Protein 5BT3 (pdb70)

B-factor: mean 9.9, std 5.49, range [3.98, 46.28]

Sequence (114 aa):
IFKPEELRQALMPTLEALYRQDPESLPFRQQPVDPQLLGIPDYFDIVKSSPMDLSTIKRKLDTGQYQEPWQYVDDIWLMFNNAWLYNRKTSRVYKYCSKLSEVFEQEIDPVMQSSLG

Structure (mmCIF, N/CA/C/O backbone):
data_5BT3
#
_entry.id   5BT3
#
_cell.length_a   53.431
_cell.length_b   53.431
_cell.length_c   77.003
_cell.angle_alpha   90.00
_cell.angle_beta   90.00
_cell.angle_gamma   120.00
#
_symmetry.space_group_name_H-M   'P 61'
#
loop_
_entity.id
_entity.type
_entity.pdbx_description
1 polymer 'Histone acetyltransferase p300'
2 non-polymer 2-[2-(3-chloro-4-methoxyphenyl)ethyl]-5-(3,5-dimethyl-1,2-oxazol-4-yl)-1-[(2S)-2-(morpholin-4-yl)propyl]-1H-benzimidazole
3 non-polymer 'ISOPROPYL ALCOHOL'
4 water water
#
loop_
_atom_site.group_PDB
_atom_site.id
_atom_site.type_symbol
_atom_site.label_atom_id
_atom_site.label_alt_id
_atom_site.label_comp_id
_atom_site.label_asym_id
_atom_site.label_entity_id
_atom_site.label_seq_id
_atom_site.pdbx_PDB_ins_code
_atom_site.Cartn_x
_atom_site.Cartn_y
_atom_site.Cartn_z
_atom_site.occupancy
_atom_site.B_iso_or_equiv
_atom_site.auth_seq_id
_atom_site.auth_comp_id
_atom_site.auth_asym_id
_atom_site.auth_atom_id
_atom_site.pdbx_PDB_model_num
ATOM 1 N N . ILE A 1 3 ? 18.649 38.501 18.807 1.00 22.36 1048 ILE A N 1
ATOM 2 C CA . ILE A 1 3 ? 19.534 38.521 17.604 1.00 21.88 1048 ILE A CA 1
ATOM 3 C C . ILE A 1 3 ? 20.771 37.644 17.812 1.00 20.29 1048 ILE A C 1
ATOM 4 O O . ILE A 1 3 ? 21.450 37.743 18.838 1.00 20.65 1048 ILE A O 1
ATOM 9 N N . PHE A 1 4 ? 21.047 36.785 16.832 1.00 18.46 1049 PHE A N 1
ATOM 10 C CA . PHE A 1 4 ? 22.185 35.873 16.877 1.00 17.21 1049 PHE A CA 1
ATOM 11 C C . PHE A 1 4 ? 23.014 36.028 15.612 1.00 16.89 1049 PHE A C 1
ATOM 12 O O . PHE A 1 4 ? 22.499 35.848 14.505 1.00 17.69 1049 PHE A O 1
ATOM 20 N N . LYS A 1 5 ? 24.291 36.361 15.773 1.00 16.23 1050 LYS A N 1
ATOM 21 C CA . LYS A 1 5 ? 25.204 36.452 14.640 1.00 15.98 1050 LYS A CA 1
ATOM 22 C C . LYS A 1 5 ? 25.569 35.048 14.166 1.00 14.82 1050 LYS A C 1
ATOM 23 O O . LYS A 1 5 ? 25.703 34.133 14.986 1.00 13.85 1050 LYS A O 1
ATOM 29 N N . PRO A 1 6 ? 25.750 34.873 12.847 1.00 14.20 1051 PRO A N 1
ATOM 30 C CA . PRO A 1 6 ? 26.159 33.569 12.335 1.00 13.74 1051 PRO A CA 1
ATOM 31 C C . PRO A 1 6 ? 27.399 32.978 13.005 1.00 13.31 1051 PRO A C 1
ATOM 32 O O . PRO A 1 6 ? 27.421 31.773 13.267 1.00 12.02 1051 PRO A O 1
ATOM 36 N N . GLU A 1 7 ? 28.415 33.789 13.295 1.00 13.61 1052 GLU A N 1
ATOM 37 C CA . GLU A 1 7 ? 29.617 33.240 13.930 1.00 14.28 1052 GLU A CA 1
ATOM 38 C C . GLU A 1 7 ? 29.353 32.797 15.371 1.00 13.62 1052 GLU A C 1
ATOM 39 O O . GLU A 1 7 ? 29.913 31.793 15.818 1.00 13.35 1052 GLU A O 1
ATOM 45 N N . GLU A 1 8 ? 28.504 33.530 16.086 1.00 13.16 1053 GLU A N 1
ATOM 46 C CA . GLU A 1 8 ? 28.104 33.136 17.435 1.00 12.77 1053 GLU A CA 1
ATOM 47 C C . GLU A 1 8 ? 27.396 31.787 17.413 1.00 11.21 1053 GLU A C 1
ATOM 48 O O . GLU A 1 8 ? 27.648 30.927 18.256 1.00 10.81 1053 GLU A O 1
ATOM 54 N N . LEU A 1 9 ? 26.505 31.603 16.444 1.00 10.17 1054 LEU A N 1
ATOM 55 C CA . LEU A 1 9 ? 25.801 30.329 16.312 1.00 9.69 1054 LEU A CA 1
ATOM 56 C C . LEU A 1 9 ? 26.758 29.206 15.937 1.00 9.65 1054 LEU A C 1
ATOM 57 O O . LEU A 1 9 ? 26.658 28.103 16.465 1.00 9.11 1054 LEU A O 1
ATOM 62 N N . ARG A 1 10 ? 27.689 29.491 15.035 1.00 10.50 1055 ARG A N 1
ATOM 63 C CA . ARG A 1 10 ? 28.648 28.485 14.602 1.00 11.64 1055 ARG A CA 1
ATOM 64 C C . ARG A 1 10 ? 29.517 28.061 15.785 1.00 11.25 1055 ARG A C 1
ATOM 65 O O . ARG A 1 10 ? 29.689 26.864 16.032 1.00 10.95 1055 ARG A O 1
ATOM 73 N N . GLN A 1 11 ? 30.042 29.036 16.531 1.00 11.75 1056 GLN A N 1
ATOM 74 C CA . GLN A 1 11 ? 30.884 28.743 17.695 1.00 12.29 1056 GLN A CA 1
ATOM 75 C C . GLN A 1 11 ? 30.180 27.890 18.740 1.00 11.09 1056 GLN A C 1
ATOM 76 O O . GLN A 1 11 ? 30.783 26.964 19.280 1.00 11.03 1056 GLN A O 1
ATOM 82 N N . ALA A 1 12 ? 28.917 28.212 19.024 1.00 9.79 1057 ALA A N 1
ATOM 83 C CA . ALA A 1 12 ? 28.151 27.517 20.057 1.00 9.18 1057 ALA A CA 1
ATOM 84 C C . ALA A 1 12 ? 27.666 26.152 19.593 1.00 8.47 1057 ALA A C 1
ATOM 85 O O . ALA A 1 12 ? 27.706 25.176 20.346 1.00 8.79 1057 ALA A O 1
ATOM 87 N N . LEU A 1 13 ? 27.187 26.086 18.352 1.00 7.68 1058 LEU A N 1
ATOM 88 C CA . LEU A 1 13 ? 26.470 24.906 17.886 1.00 7.35 1058 LEU A CA 1
ATOM 89 C C . LEU A 1 13 ? 27.347 23.910 17.140 1.00 7.38 1058 LEU A C 1
ATOM 90 O O . LEU A 1 13 ? 27.050 22.705 17.150 1.00 7.25 1058 LEU A O 1
ATOM 95 N N . MET A 1 14 ? 28.416 24.361 16.487 1.00 7.84 1059 MET A N 1
ATOM 96 C CA . MET A 1 14 ? 29.224 23.414 15.719 1.00 8.58 1059 MET A CA 1
ATOM 97 C C . MET A 1 14 ? 29.775 22.278 16.584 1.00 8.08 1059 MET A C 1
ATOM 98 O O . MET A 1 14 ? 29.792 21.145 16.115 1.00 8.01 1059 MET A O 1
ATOM 103 N N . PRO A 1 15 ? 30.191 22.545 17.840 1.00 8.06 1060 PRO A N 1
ATOM 104 C CA . PRO A 1 15 ? 30.658 21.403 18.636 1.00 7.84 1060 PRO A CA 1
ATOM 105 C C . PRO A 1 15 ? 29.589 20.331 18.830 1.00 7.13 1060 PRO A C 1
ATOM 106 O O . PRO A 1 15 ? 29.920 19.136 18.899 1.00 7.31 1060 PRO A O 1
ATOM 110 N N . THR A 1 16 ? 28.322 20.741 18.905 1.00 6.51 1061 THR A N 1
ATOM 111 C CA . THR A 1 16 ? 27.252 19.764 19.079 1.00 6.24 1061 THR A CA 1
ATOM 112 C C . THR A 1 16 ? 27.059 18.899 17.837 1.00 6.02 1061 THR A C 1
ATOM 113 O O . THR A 1 16 ? 26.704 17.731 17.947 1.00 6.14 1061 THR A O 1
ATOM 117 N N . LEU A 1 17 ? 27.308 19.477 16.666 1.00 5.94 1062 LEU A N 1
ATOM 118 C CA . LEU A 1 17 ? 27.211 18.745 15.406 1.00 6.19 1062 LEU A CA 1
ATOM 119 C C . LEU A 1 17 ? 28.414 17.816 15.241 1.00 6.31 1062 LEU A C 1
ATOM 120 O O . LEU A 1 17 ? 28.282 16.650 14.850 1.00 6.05 1062 LEU A O 1
ATOM 125 N N . GLU A 1 18 ? 29.600 18.340 15.537 1.00 7.02 1063 GLU A N 1
ATOM 126 C CA . GLU A 1 18 ? 30.814 17.530 15.458 1.00 7.97 1063 GLU A CA 1
ATOM 127 C C . GLU A 1 18 ? 30.755 16.313 16.370 1.00 7.31 1063 GLU A C 1
ATOM 128 O O . GLU A 1 18 ? 31.248 15.246 16.009 1.00 7.25 1063 GLU A O 1
ATOM 134 N N . ALA A 1 19 ? 30.137 16.455 17.534 1.00 6.94 1064 ALA A N 1
ATOM 135 C CA . ALA A 1 19 ? 29.999 15.315 18.435 1.00 6.78 1064 ALA A CA 1
ATOM 136 C C . ALA A 1 19 ? 29.192 14.201 17.774 1.00 6.33 1064 ALA A C 1
ATOM 137 O O . ALA A 1 19 ? 29.445 13.021 18.024 1.00 6.91 1064 ALA A O 1
ATOM 139 N N . LEU A 1 20 ? 28.212 14.549 16.936 1.00 5.72 1065 LEU A N 1
ATOM 140 C CA . LEU A 1 20 ? 27.463 13.518 16.225 1.00 5.59 1065 LEU A CA 1
ATOM 141 C C . LEU A 1 20 ? 28.341 12.839 15.173 1.00 5.69 1065 LEU A C 1
ATOM 142 O O . LEU A 1 20 ? 28.357 11.612 15.079 1.00 5.70 1065 LEU A O 1
ATOM 147 N N . TYR A 1 21 ? 29.075 13.627 14.393 1.00 5.96 1066 TYR A N 1
ATOM 148 C CA . TYR A 1 21 ? 30.004 13.056 13.415 1.00 6.30 1066 TYR A CA 1
ATOM 149 C C . TYR A 1 21 ? 30.999 12.092 14.054 1.00 6.73 1066 TYR A C 1
ATOM 150 O O . TYR A 1 21 ? 31.387 11.092 13.443 1.00 7.52 1066 TYR A O 1
ATOM 159 N N . ARG A 1 22 ? 31.438 12.380 15.276 1.00 6.89 1067 ARG A N 1
ATOM 160 C CA . ARG A 1 22 ? 32.454 11.545 15.888 1.00 7.34 1067 ARG A CA 1
ATOM 161 C C . ARG A 1 22 ? 31.925 10.197 16.359 1.00 7.21 1067 ARG A C 1
ATOM 162 O O . ARG A 1 22 ? 32.725 9.311 16.680 1.00 8.05 1067 ARG A O 1
ATOM 170 N N . GLN A 1 23 ? 30.604 10.009 16.369 1.00 6.96 1068 GLN A N 1
ATOM 171 C CA . GLN A 1 23 ? 30.046 8.695 16.646 1.00 7.41 1068 GLN A CA 1
ATOM 172 C C . GLN A 1 23 ? 30.206 7.838 15.395 1.00 7.26 1068 GLN A C 1
ATOM 173 O O . GLN A 1 23 ? 29.597 8.113 14.353 1.00 7.30 1068 GLN A O 1
ATOM 179 N N . ASP A 1 24 ? 31.060 6.824 15.476 1.00 7.69 1069 ASP A N 1
ATOM 180 C CA . ASP A 1 24 ? 31.404 5.987 14.323 1.00 8.52 1069 ASP A CA 1
ATOM 181 C C . ASP A 1 24 ? 31.273 4.552 14.828 1.00 8.19 1069 ASP A C 1
ATOM 182 O O . ASP A 1 24 ? 31.961 4.202 15.789 1.00 9.22 1069 ASP A O 1
ATOM 187 N N . PRO A 1 25 ? 30.434 3.710 14.221 1.00 7.74 1070 PRO A N 1
ATOM 188 C CA . PRO A 1 25 ? 29.836 3.886 12.890 1.00 7.33 1070 PRO A CA 1
ATOM 189 C C . PRO A 1 25 ? 28.466 4.554 12.865 1.00 6.81 1070 PRO A C 1
ATOM 190 O O . PRO A 1 25 ? 27.886 4.689 11.781 1.00 6.61 1070 PRO A O 1
ATOM 194 N N . GLU A 1 26 ? 27.943 4.970 14.013 1.00 6.68 1071 GLU A N 1
ATOM 195 C CA . GLU A 1 26 ? 26.539 5.359 14.085 1.00 6.87 1071 GLU A CA 1
ATOM 196 C C . GLU A 1 26 ? 26.190 6.546 13.192 1.00 6.24 1071 GLU A C 1
ATOM 197 O O . GLU A 1 26 ? 25.074 6.602 12.671 1.00 6.15 1071 GLU A O 1
ATOM 203 N N . SER A 1 27 ? 27.110 7.491 13.018 1.00 5.74 1072 SER A N 1
ATOM 204 C CA . SER A 1 27 ? 26.806 8.640 12.166 1.00 5.58 1072 SER A CA 1
ATOM 205 C C . SER A 1 27 ? 26.944 8.359 10.677 1.00 5.39 1072 SER A C 1
ATOM 206 O O . SER A 1 27 ? 26.478 9.174 9.881 1.00 5.15 1072 SER A O 1
ATOM 209 N N . LEU A 1 28 ? 27.569 7.248 10.284 1.00 5.69 1073 LEU A N 1
ATOM 210 C CA . LEU A 1 28 ? 27.875 7.058 8.863 1.00 6.00 1073 LEU A CA 1
ATOM 211 C C . LEU A 1 28 ? 26.654 7.191 7.946 1.00 5.82 1073 LEU A C 1
ATOM 212 O O . LEU A 1 28 ? 26.746 7.842 6.910 1.00 6.16 1073 LEU A O 1
ATOM 217 N N . PRO A 1 29 ? 25.507 6.595 8.309 1.00 5.64 1074 PRO A N 1
ATOM 218 C CA . PRO A 1 29 ? 24.347 6.725 7.416 1.00 5.64 1074 PRO A CA 1
ATOM 219 C C . PRO A 1 29 ? 23.800 8.142 7.322 1.00 5.43 1074 PRO A C 1
ATOM 220 O O . PRO A 1 29 ? 23.037 8.433 6.395 1.00 6.00 1074 PRO A O 1
ATOM 224 N N . PHE A 1 30 ? 24.158 8.995 8.285 1.00 5.13 1075 PHE A N 1
ATOM 225 C CA . PHE A 1 30 ? 23.627 10.350 8.402 1.00 5.27 1075 PHE A CA 1
ATOM 226 C C . PHE A 1 30 ? 24.557 11.407 7.833 1.00 5.15 1075 PHE A C 1
ATOM 227 O O . PHE A 1 30 ? 24.173 12.579 7.758 1.00 5.23 1075 PHE A O 1
ATOM 235 N N . ARG A 1 31 ? 25.761 11.022 7.418 1.00 5.33 1076 ARG A N 1
ATOM 236 C CA . ARG A 1 31 ? 26.750 11.996 6.967 1.00 5.83 1076 ARG A CA 1
ATOM 237 C C . ARG A 1 31 ? 26.510 12.513 5.553 1.00 6.19 1076 ARG A C 1
ATOM 238 O O . ARG A 1 31 ? 27.096 13.517 5.158 1.00 7.13 1076 ARG A O 1
ATOM 246 N N A GLN A 1 32 ? 25.701 11.767 4.786 0.50 6.15 1077 GLN A N 1
ATOM 247 N N B GLN A 1 32 ? 25.673 11.844 4.783 0.50 6.49 1077 GLN A N 1
ATOM 248 C CA A GLN A 1 32 ? 25.418 12.002 3.359 0.50 6.19 1077 GLN A CA 1
ATOM 249 C CA B GLN A 1 32 ? 25.388 12.320 3.451 0.50 6.78 1077 GLN A CA 1
ATOM 250 C C A GLN A 1 32 ? 23.896 12.024 3.180 0.50 6.11 1077 GLN A C 1
ATOM 251 C C B GLN A 1 32 ? 23.929 12.069 3.174 0.50 6.43 1077 GLN A C 1
ATOM 252 O O A GLN A 1 32 ? 23.197 11.330 3.909 0.50 5.95 1077 GLN A O 1
ATOM 253 O O B GLN A 1 32 ? 23.310 11.222 3.815 0.50 6.29 1077 GLN A O 1
ATOM 264 N N . PRO A 1 33 ? 23.362 12.805 2.218 1.00 6.15 1078 PRO A N 1
ATOM 265 C CA . PRO A 1 33 ? 21.941 12.644 1.921 1.00 6.18 1078 PRO A CA 1
ATOM 266 C C . PRO A 1 33 ? 21.589 11.211 1.525 1.00 5.85 1078 PRO A C 1
ATOM 267 O O . PRO A 1 33 ? 22.370 10.547 0.832 1.00 6.21 1078 PRO A O 1
ATOM 271 N N . VAL A 1 34 ? 20.432 10.735 1.973 1.00 5.76 1079 VAL A N 1
ATOM 272 C CA . VAL A 1 34 ? 19.953 9.437 1.536 1.00 5.83 1079 VAL A CA 1
ATOM 273 C C . VAL A 1 34 ? 19.842 9.454 0.010 1.00 5.97 1079 VAL A C 1
ATOM 274 O O . VAL A 1 34 ? 19.276 10.387 -0.565 1.00 6.12 1079 VAL A O 1
ATOM 278 N N . ASP A 1 35 ? 20.382 8.420 -0.633 1.00 6.25 1080 ASP A N 1
ATOM 279 C CA . ASP A 1 35 ? 20.307 8.270 -2.088 1.00 6.76 1080 ASP A CA 1
ATOM 280 C C . ASP A 1 35 ? 19.505 7.007 -2.406 1.00 6.58 1080 ASP A C 1
ATOM 281 O O . ASP A 1 35 ? 20.033 5.900 -2.400 1.00 6.50 1080 ASP A O 1
ATOM 286 N N . PRO A 1 36 ? 18.195 7.167 -2.653 1.00 6.97 1081 PRO A N 1
ATOM 287 C CA . PRO A 1 36 ? 17.347 5.98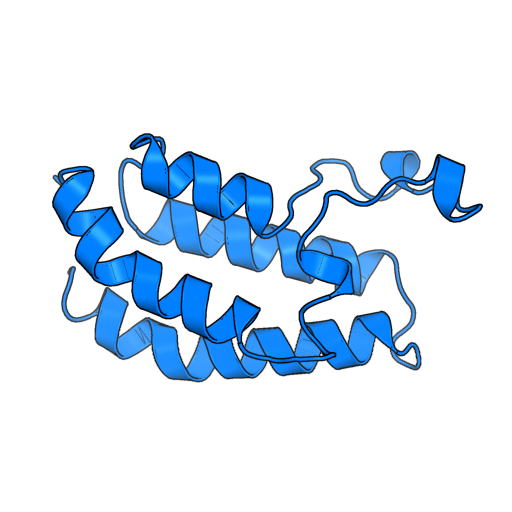7 -2.813 1.00 7.38 1081 PRO A CA 1
ATOM 288 C C . PRO A 1 36 ? 17.747 5.097 -3.978 1.00 7.52 1081 PRO A C 1
ATOM 289 O O . PRO A 1 36 ? 17.534 3.883 -3.915 1.00 7.98 1081 PRO A O 1
ATOM 293 N N . GLN A 1 37 ? 18.338 5.678 -5.020 1.00 7.84 1082 GLN A N 1
ATOM 294 C CA . GLN A 1 37 ? 18.766 4.895 -6.174 1.00 8.76 1082 GLN A CA 1
ATOM 295 C C . GLN A 1 37 ? 19.946 3.993 -5.821 1.00 8.27 1082 GLN A C 1
ATOM 296 O O . GLN A 1 37 ? 20.038 2.864 -6.297 1.00 9.76 1082 GLN A O 1
ATOM 302 N N . LEU A 1 38 ? 20.858 4.468 -4.983 1.00 7.70 1083 LEU A N 1
ATOM 303 C CA . LEU A 1 38 ? 21.966 3.615 -4.552 1.00 7.65 1083 LEU A CA 1
ATOM 304 C C . LEU A 1 38 ? 21.515 2.466 -3.670 1.00 7.08 1083 LEU A C 1
ATOM 305 O O . LEU A 1 38 ? 22.109 1.392 -3.687 1.00 6.82 1083 LEU A O 1
ATOM 310 N N . LEU A 1 39 ? 20.485 2.714 -2.867 1.00 6.84 1084 LEU A N 1
ATOM 311 C CA . LEU A 1 39 ? 20.101 1.810 -1.790 1.00 6.58 1084 LEU A CA 1
ATOM 312 C C . LEU A 1 39 ? 18.986 0.847 -2.151 1.00 6.94 1084 LEU A C 1
ATOM 313 O O . LEU A 1 39 ? 18.692 -0.055 -1.380 1.00 7.20 1084 LEU A O 1
ATOM 318 N N . GLY A 1 40 ? 18.359 1.040 -3.308 1.00 7.39 1085 GLY A N 1
ATOM 319 C CA . GLY A 1 40 ? 17.265 0.187 -3.722 1.00 7.79 1085 GLY A CA 1
ATOM 320 C C . GLY A 1 40 ? 15.990 0.411 -2.931 1.00 7.89 1085 GLY A C 1
ATOM 321 O O . GLY A 1 40 ? 15.265 -0.525 -2.660 1.00 8.42 1085 GLY A O 1
ATOM 322 N N . ILE A 1 41 ? 15.707 1.667 -2.589 1.00 7.59 1086 ILE A N 1
ATOM 323 C CA . ILE A 1 41 ? 14.521 2.041 -1.799 1.00 7.61 1086 ILE A CA 1
ATOM 324 C C . ILE A 1 41 ? 13.735 3.133 -2.527 1.00 7.63 1086 ILE A C 1
ATOM 325 O O . ILE A 1 41 ? 13.650 4.275 -2.079 1.00 7.51 1086 ILE A O 1
ATOM 330 N N . PRO A 1 42 ? 13.151 2.773 -3.678 1.00 8.21 1087 PRO A N 1
ATOM 331 C CA . PRO A 1 42 ? 12.585 3.792 -4.564 1.00 8.66 1087 PRO A CA 1
ATOM 332 C C . PRO A 1 42 ? 11.417 4.600 -4.006 1.00 8.79 1087 PRO A C 1
ATOM 333 O O . PRO A 1 42 ? 11.127 5.669 -4.534 1.00 9.42 1087 PRO A O 1
ATOM 337 N N . ASP A 1 43 ? 10.769 4.125 -2.953 1.00 8.52 1088 ASP A N 1
ATOM 338 C CA . ASP A 1 43 ? 9.687 4.900 -2.356 1.00 8.63 1088 ASP A CA 1
ATOM 339 C C . ASP A 1 43 ? 10.151 5.926 -1.323 1.00 7.85 1088 ASP A C 1
ATOM 340 O O . ASP A 1 43 ? 9.313 6.597 -0.721 1.00 8.36 1088 ASP A O 1
ATOM 345 N N . TYR A 1 44 ? 11.460 6.050 -1.097 1.00 7.19 1089 TYR A N 1
ATOM 346 C CA . TYR A 1 44 ? 11.943 6.885 -0.004 1.00 6.94 1089 TYR A CA 1
ATOM 347 C C . TYR A 1 44 ? 11.366 8.304 -0.053 1.00 7.33 1089 TYR A C 1
ATOM 348 O O . TYR A 1 44 ? 10.827 8.788 0.952 1.00 7.23 1089 TYR A O 1
ATOM 357 N N . PHE A 1 45 ? 11.462 8.966 -1.204 1.00 7.97 1090 PHE A N 1
ATOM 358 C CA . PHE A 1 45 ? 10.986 10.352 -1.317 1.00 8.93 1090 PHE A CA 1
ATOM 359 C C . PHE A 1 45 ? 9.459 10.461 -1.365 1.00 9.57 1090 PHE A C 1
ATOM 360 O O . PHE A 1 45 ? 8.923 11.562 -1.247 1.00 10.62 1090 PHE A O 1
ATOM 368 N N . ASP A 1 46 ? 8.764 9.340 -1.540 1.00 10.01 1091 ASP A N 1
ATOM 369 C CA . ASP A 1 46 ? 7.302 9.300 -1.377 1.00 10.88 1091 ASP A CA 1
ATOM 370 C C . ASP A 1 46 ? 6.902 9.361 0.099 1.00 10.03 1091 ASP A C 1
ATOM 371 O O . ASP A 1 46 ? 5.785 9.786 0.429 1.00 11.32 1091 ASP A O 1
ATOM 376 N N . ILE A 1 47 ? 7.786 8.886 0.976 1.00 8.91 1092 ILE A N 1
ATOM 377 C CA . ILE A 1 47 ? 7.515 8.818 2.408 1.00 8.62 1092 ILE A CA 1
ATOM 378 C C . ILE A 1 47 ? 8.151 10.001 3.142 1.00 7.67 1092 ILE A C 1
ATOM 379 O O . ILE A 1 47 ? 7.510 10.634 3.989 1.00 7.85 1092 ILE A O 1
ATOM 384 N N . VAL A 1 48 ? 9.413 10.279 2.824 1.00 7.10 1093 VAL A N 1
ATOM 385 C CA . VAL A 1 48 ? 10.176 11.350 3.466 1.00 7.13 1093 VAL A CA 1
ATOM 386 C C . VAL A 1 48 ? 10.105 12.583 2.578 1.00 7.73 1093 VAL A C 1
ATOM 387 O O . VAL A 1 48 ? 10.755 12.655 1.540 1.00 8.55 1093 VAL A O 1
ATOM 391 N N . LYS A 1 49 ? 9.287 13.549 2.996 1.00 8.21 1094 LYS A N 1
ATOM 392 C CA . LYS A 1 49 ? 8.983 14.711 2.159 1.00 9.03 1094 LYS A CA 1
ATOM 393 C C . LYS A 1 49 ? 9.965 15.864 2.317 1.00 8.18 1094 LYS A C 1
ATOM 394 O O . LYS A 1 49 ? 9.992 16.764 1.475 1.00 9.28 1094 LYS A O 1
ATOM 400 N N A SER A 1 50 ? 10.760 15.850 3.385 0.50 7.37 1095 SER A N 1
ATOM 401 N N B SER A 1 50 ? 10.768 15.843 3.376 0.50 7.79 1095 SER A N 1
ATOM 402 C CA A SER A 1 50 ? 11.712 16.923 3.654 0.50 6.68 1095 SER A CA 1
ATOM 403 C CA B SER A 1 50 ? 11.720 16.914 3.639 0.50 7.37 1095 SER A CA 1
ATOM 404 C C A SER A 1 50 ? 13.026 16.310 4.135 0.50 6.50 1095 SER A C 1
ATOM 405 C C B SER A 1 50 ? 13.027 16.309 4.131 0.50 6.86 1095 SER A C 1
ATOM 406 O O A SER A 1 50 ? 13.306 16.273 5.335 0.50 6.29 1095 SER A O 1
ATOM 407 O O B SER A 1 50 ? 13.303 16.278 5.333 0.50 6.61 1095 SER A O 1
ATOM 412 N N . PRO A 1 51 ? 13.843 15.803 3.199 1.00 6.42 1096 PRO A N 1
ATOM 413 C CA . PRO A 1 51 ? 15.090 15.135 3.566 1.00 6.28 1096 PRO A CA 1
ATOM 414 C C . PRO A 1 51 ? 16.070 16.046 4.294 1.00 5.74 1096 PRO A C 1
ATOM 415 O O . PRO A 1 51 ? 16.083 17.245 4.055 1.00 5.82 1096 PRO A O 1
ATOM 419 N N . MET A 1 52 ? 16.873 15.465 5.177 1.00 5.31 1097 MET A N 1
ATOM 420 C CA . MET A 1 52 ? 17.857 16.226 5.918 1.00 5.20 1097 MET A CA 1
ATOM 421 C C . MET A 1 52 ? 18.966 15.281 6.347 1.00 5.05 1097 MET A C 1
ATOM 422 O O . MET A 1 52 ? 18.716 14.110 6.608 1.00 5.53 1097 MET A O 1
ATOM 427 N N . ASP A 1 53 ? 20.195 15.790 6.413 1.00 5.05 1098 ASP A N 1
ATOM 428 C CA . ASP A 1 53 ? 21.354 14.997 6.820 1.00 5.13 1098 ASP A CA 1
ATOM 429 C C . ASP A 1 53 ? 22.396 15.911 7.442 1.00 4.73 1098 ASP A C 1
ATOM 430 O O . ASP A 1 53 ? 22.299 17.139 7.347 1.00 4.59 1098 ASP A O 1
ATOM 435 N N . LEU A 1 54 ? 23.415 15.301 8.036 1.00 4.50 1099 LEU A N 1
ATOM 436 C CA . LEU A 1 54 ? 24.433 16.066 8.743 1.00 4.58 1099 LEU A CA 1
ATOM 437 C C . LEU A 1 54 ? 25.172 17.036 7.828 1.00 4.59 1099 LEU A C 1
ATOM 438 O O . LEU A 1 54 ? 25.502 18.143 8.258 1.00 4.63 1099 LEU A O 1
ATOM 443 N N . SER A 1 55 ? 25.449 16.637 6.583 1.00 4.80 1100 SER A N 1
ATOM 444 C CA . SER A 1 55 ? 26.231 17.511 5.706 1.00 5.20 1100 SER A CA 1
ATOM 445 C C . SER A 1 55 ? 25.450 18.774 5.331 1.00 5.09 1100 SER A C 1
ATOM 446 O O . SER A 1 55 ? 26.043 19.831 5.139 1.00 5.30 1100 SER A O 1
ATOM 449 N N . THR A 1 56 ? 24.130 18.660 5.236 1.00 5.48 1101 THR A N 1
ATOM 450 C CA . THR A 1 56 ? 23.291 19.820 4.964 1.00 5.87 1101 THR A CA 1
ATOM 451 C C . THR A 1 56 ? 23.285 20.763 6.161 1.00 5.56 1101 THR A C 1
ATOM 452 O O . THR A 1 56 ? 23.430 21.975 5.990 1.00 5.84 1101 THR A O 1
ATOM 456 N N . ILE A 1 57 ? 23.141 20.205 7.360 1.00 5.30 1102 ILE A N 1
ATOM 457 C CA . ILE A 1 57 ? 23.152 21.007 8.572 1.00 5.15 1102 ILE A CA 1
ATOM 458 C C . ILE A 1 57 ? 24.498 21.716 8.736 1.00 5.28 1102 ILE A C 1
ATOM 459 O O . ILE A 1 57 ? 24.554 22.913 9.067 1.00 5.50 1102 ILE A O 1
ATOM 464 N N . LYS A 1 58 ? 25.581 20.983 8.495 1.00 5.37 1103 LYS A N 1
ATOM 465 C CA . LYS A 1 58 ? 26.913 21.569 8.587 1.00 5.79 1103 LYS A CA 1
ATOM 466 C C . LYS A 1 58 ? 27.040 22.753 7.637 1.00 5.84 1103 LY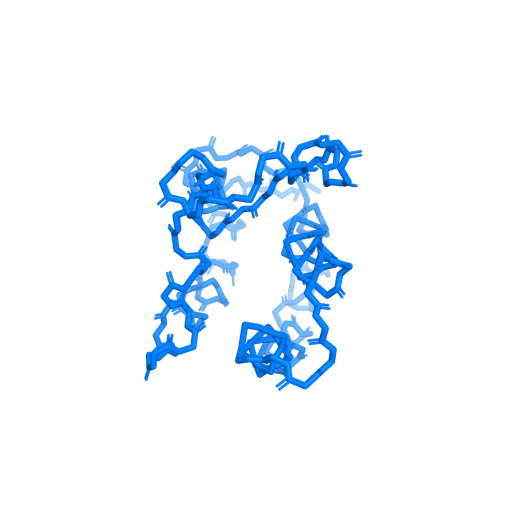S A C 1
ATOM 467 O O . LYS A 1 58 ? 27.541 23.814 7.999 1.00 5.98 1103 LYS A O 1
ATOM 473 N N . ARG A 1 59 ? 26.580 22.570 6.404 1.00 5.96 1104 ARG A N 1
ATOM 474 C CA . ARG A 1 59 ? 26.682 23.614 5.393 1.00 6.45 1104 ARG A CA 1
ATOM 475 C C . ARG A 1 59 ? 25.862 24.833 5.804 1.00 6.50 1104 ARG A C 1
ATOM 476 O O . ARG A 1 59 ? 26.310 25.972 5.625 1.00 6.88 1104 ARG A O 1
ATOM 484 N N . LYS A 1 60 ? 24.671 24.612 6.361 1.00 6.59 1105 LYS A N 1
ATOM 485 C CA . LYS A 1 60 ? 23.826 25.722 6.798 1.00 6.94 1105 LYS A CA 1
ATOM 486 C C . LYS A 1 60 ? 24.474 26.492 7.958 1.00 7.15 1105 LYS A C 1
ATOM 487 O O . LYS A 1 60 ? 24.440 27.732 7.982 1.00 7.39 1105 LYS A O 1
ATOM 493 N N . LEU A 1 61 ? 25.099 25.782 8.896 1.00 7.74 1106 LEU A N 1
ATOM 494 C CA . LEU A 1 61 ? 25.843 26.463 9.963 1.00 8.79 1106 LEU A CA 1
ATOM 495 C C . LEU A 1 61 ? 27.040 27.232 9.409 1.00 9.27 1106 LEU A C 1
ATOM 496 O O . LEU A 1 61 ? 27.308 28.369 9.805 1.00 9.80 1106 LEU A O 1
ATOM 501 N N . ASP A 1 62 ? 27.763 26.599 8.495 1.00 9.56 1107 ASP A N 1
ATOM 502 C CA . ASP A 1 62 ? 28.966 27.203 7.923 1.00 10.44 1107 ASP A CA 1
ATOM 503 C C . ASP A 1 62 ? 28.676 28.476 7.147 1.00 10.49 1107 ASP A C 1
ATOM 504 O O . ASP A 1 62 ? 29.536 29.365 7.081 1.00 11.59 1107 ASP A O 1
ATOM 509 N N . THR A 1 63 ? 27.484 28.559 6.554 1.00 10.09 1108 THR A N 1
ATOM 510 C CA . THR A 1 63 ? 27.116 29.682 5.697 1.00 10.17 1108 THR A CA 1
ATOM 511 C C . THR A 1 63 ? 26.060 30.612 6.306 1.00 10.47 1108 THR A C 1
ATOM 512 O O . THR A 1 63 ? 25.515 31.474 5.611 1.00 11.38 1108 THR A O 1
ATOM 516 N N . GLY A 1 64 ? 25.783 30.467 7.598 1.00 10.33 1109 GLY A N 1
ATOM 517 C CA . GLY A 1 64 ? 24.909 31.399 8.302 1.00 10.28 1109 GLY A CA 1
ATOM 518 C C . GLY A 1 64 ? 23.443 31.349 7.915 1.00 9.94 1109 GLY A C 1
ATOM 519 O O . GLY A 1 64 ? 22.773 32.390 7.897 1.00 10.92 1109 GLY A O 1
ATOM 520 N N . GLN A 1 65 ? 22.929 30.155 7.627 1.00 9.28 1110 GLN A N 1
ATOM 521 C CA . GLN A 1 65 ? 21.540 30.027 7.197 1.00 9.03 1110 GLN A CA 1
ATOM 522 C C . GLN A 1 65 ? 20.537 29.882 8.336 1.00 8.80 1110 GLN A C 1
ATOM 523 O O . GLN A 1 65 ? 19.331 29.840 8.081 1.00 9.78 1110 GLN A O 1
ATOM 529 N N . TYR A 1 66 ? 21.019 29.800 9.573 1.00 8.58 1111 TYR A N 1
ATOM 530 C CA . TYR A 1 66 ? 20.137 29.807 10.730 1.00 8.35 1111 TYR A CA 1
ATOM 531 C C . TYR A 1 66 ? 20.122 31.192 11.354 1.00 8.56 1111 TYR A C 1
ATOM 532 O O . TYR A 1 66 ? 21.174 31.793 11.590 1.00 9.30 1111 TYR A O 1
ATOM 541 N N . GLN A 1 67 ? 18.920 31.701 11.601 1.00 8.71 1112 GLN A N 1
ATOM 542 C CA . GLN A 1 67 ? 18.768 32.990 12.270 1.00 9.10 1112 GLN A CA 1
ATOM 543 C C . GLN A 1 67 ? 18.796 32.853 13.786 1.00 8.33 1112 GLN A C 1
ATOM 544 O O . GLN A 1 67 ? 19.206 33.788 14.486 1.00 8.78 1112 GLN A O 1
ATOM 550 N N . GLU A 1 68 ? 18.349 31.713 14.307 1.00 7.78 1113 GLU A N 1
ATOM 551 C CA . GLU A 1 68 ? 18.282 31.531 15.752 1.00 7.40 1113 GLU A CA 1
ATOM 552 C C . GLU A 1 68 ? 18.442 30.035 16.027 1.00 6.85 1113 GLU A C 1
ATOM 553 O O . GLU A 1 68 ? 18.167 29.208 15.154 1.00 6.63 1113 GLU A O 1
ATOM 559 N N . PRO A 1 69 ? 18.948 29.672 17.205 1.00 6.57 1114 PRO A N 1
ATOM 560 C CA . PRO A 1 69 ? 19.459 28.315 17.383 1.00 6.32 1114 PRO A CA 1
ATOM 561 C C . PRO A 1 69 ? 18.417 27.199 17.364 1.00 5.79 1114 PRO A C 1
ATOM 562 O O . PRO A 1 69 ? 18.765 26.055 17.043 1.00 5.48 1114 PRO A O 1
ATOM 566 N N . TRP A 1 70 ? 17.156 27.489 17.692 1.00 5.53 1115 TRP A N 1
ATOM 567 C CA . TRP A 1 70 ? 16.156 26.430 17.603 1.00 5.53 1115 TRP A CA 1
ATOM 568 C C . TRP A 1 70 ? 15.922 25.989 16.161 1.00 5.40 1115 TRP A C 1
ATOM 569 O O . TRP A 1 70 ? 15.410 24.892 15.954 1.00 5.24 1115 TRP A O 1
ATOM 580 N N . GLN A 1 71 ? 16.295 26.799 15.171 1.00 5.45 1116 GLN A N 1
ATOM 581 C CA . GLN A 1 71 ? 16.164 26.357 13.779 1.00 5.44 1116 GLN A CA 1
ATOM 582 C C . GLN A 1 71 ? 17.155 25.225 13.482 1.00 5.07 1116 GLN A C 1
ATOM 583 O O . GLN A 1 71 ? 16.880 24.335 12.668 1.00 4.98 1116 GLN A O 1
ATOM 589 N N . TYR A 1 72 ? 18.334 25.284 14.101 1.00 4.85 1117 TYR A N 1
ATOM 590 C CA . TYR A 1 72 ? 19.326 24.216 13.999 1.00 4.74 1117 TYR A CA 1
ATOM 591 C C . TYR A 1 72 ? 18.791 22.954 14.666 1.00 4.51 1117 TYR A C 1
ATOM 592 O O . TYR A 1 72 ? 18.856 21.857 14.094 1.00 4.39 1117 TYR A O 1
ATOM 601 N N . VAL A 1 73 ? 18.249 23.099 15.870 1.00 4.41 1118 VAL A N 1
ATOM 602 C CA . VAL A 1 73 ? 17.626 21.971 16.558 1.00 4.46 1118 VAL A CA 1
ATOM 603 C C . VAL A 1 73 ? 16.534 21.351 15.671 1.00 4.25 1118 VAL A C 1
ATOM 604 O O . VAL A 1 73 ? 16.444 20.123 15.571 1.00 4.13 1118 VAL A O 1
ATOM 608 N N . ASP A 1 74 ? 15.724 22.180 15.029 1.00 4.19 1119 ASP A N 1
ATOM 609 C CA . ASP A 1 74 ? 14.682 21.647 14.157 1.00 4.28 1119 ASP A CA 1
ATOM 610 C C . ASP A 1 74 ? 15.263 20.779 13.042 1.00 4.15 1119 ASP A C 1
ATOM 611 O O . ASP A 1 74 ? 14.715 19.714 12.762 1.00 4.23 1119 ASP A O 1
ATOM 616 N N . ASP A 1 75 ? 16.348 21.214 12.407 1.00 4.19 1120 ASP A N 1
ATOM 617 C CA . ASP A 1 75 ? 16.912 20.391 11.335 1.00 4.29 1120 ASP A CA 1
ATOM 618 C C . ASP A 1 75 ? 17.478 19.073 11.863 1.00 4.07 1120 ASP A C 1
ATOM 619 O O . ASP A 1 75 ? 17.318 18.029 11.226 1.00 4.01 1120 ASP A O 1
ATOM 624 N N . ILE A 1 76 ? 18.135 19.110 13.019 1.00 4.11 1121 ILE A N 1
ATOM 625 C CA . ILE A 1 76 ? 18.632 17.887 13.627 1.00 4.27 1121 ILE A CA 1
ATOM 626 C C . ILE A 1 76 ? 17.470 16.912 13.861 1.00 4.22 1121 ILE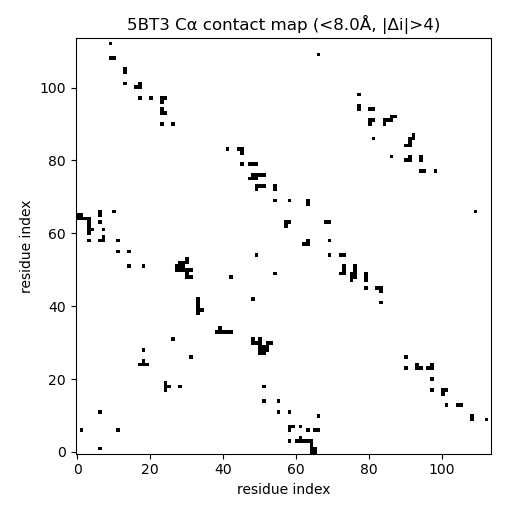 A C 1
ATOM 627 O O . ILE A 1 76 ? 17.542 15.725 13.519 1.00 3.98 1121 ILE A O 1
ATOM 632 N N . TRP A 1 77 ? 16.389 17.432 14.437 1.00 4.28 1122 TRP A N 1
ATOM 633 C CA . TRP A 1 77 ? 15.281 16.567 14.817 1.00 4.61 1122 TRP A CA 1
ATOM 634 C C . TRP A 1 77 ? 14.506 16.073 13.594 1.00 4.44 1122 TRP A C 1
ATOM 635 O O . TRP A 1 77 ? 13.982 14.968 13.604 1.00 4.69 1122 TRP A O 1
ATOM 646 N N . LEU A 1 78 ? 14.452 16.887 12.548 1.00 4.35 1123 LEU A N 1
ATOM 647 C CA . LEU A 1 78 ? 13.867 16.467 11.281 1.00 4.44 1123 LEU A CA 1
ATOM 648 C C . LEU A 1 78 ? 14.634 15.284 10.691 1.00 4.30 1123 LEU A C 1
ATOM 649 O O . LEU A 1 78 ? 14.043 14.288 10.261 1.00 4.38 1123 LEU A O 1
ATOM 654 N N . MET A 1 79 ? 15.958 15.388 10.679 1.00 4.31 1124 MET A N 1
ATOM 655 C CA . MET A 1 79 ? 16.804 14.286 10.227 1.00 4.50 1124 MET A CA 1
ATOM 656 C C . MET A 1 79 ? 16.482 12.996 10.989 1.00 4.38 1124 MET A C 1
ATOM 657 O O . MET A 1 79 ? 16.324 11.919 10.387 1.00 4.29 1124 MET A O 1
ATOM 662 N N . PHE A 1 80 ? 16.392 13.092 12.315 1.00 4.38 1125 PHE A N 1
ATOM 663 C CA . PHE A 1 80 ? 16.088 11.899 13.106 1.00 4.57 1125 PHE A CA 1
ATOM 664 C C . PHE A 1 80 ? 14.666 11.396 12.840 1.00 4.52 1125 PHE A C 1
ATOM 665 O O . PHE A 1 80 ? 14.463 10.193 12.680 1.00 4.59 1125 PHE A O 1
ATOM 673 N N . ASN A 1 81 ? 13.691 12.293 12.788 1.00 4.66 1126 ASN A N 1
ATOM 674 C CA . ASN A 1 81 ? 12.329 11.865 12.521 1.00 4.84 1126 ASN A CA 1
ATOM 675 C C . ASN A 1 81 ? 12.182 11.181 11.171 1.00 4.71 1126 ASN A C 1
ATOM 676 O O . ASN A 1 81 ? 11.433 10.202 11.052 1.00 4.95 1126 ASN A O 1
ATOM 681 N N . ASN A 1 82 ? 12.902 11.661 10.161 1.00 4.66 1127 ASN A N 1
ATOM 682 C CA . ASN A 1 82 ? 12.862 11.002 8.870 1.00 4.74 1127 ASN A CA 1
ATOM 683 C C . ASN A 1 82 ? 13.350 9.561 8.967 1.00 4.76 1127 ASN A C 1
ATOM 684 O O . ASN A 1 82 ? 12.751 8.637 8.383 1.00 4.95 1127 ASN A O 1
ATOM 689 N N . ALA A 1 83 ? 14.436 9.356 9.705 1.00 4.63 1128 ALA A N 1
ATOM 690 C CA . ALA A 1 83 ? 15.013 8.014 9.831 1.00 4.74 1128 ALA A CA 1
ATOM 691 C C . ALA A 1 83 ? 14.125 7.092 10.657 1.00 4.83 1128 ALA A C 1
ATOM 692 O O . ALA A 1 83 ? 13.942 5.912 10.315 1.00 5.02 1128 ALA A O 1
ATOM 694 N N . TRP A 1 84 ? 13.566 7.623 11.740 1.00 5.01 1129 TRP A N 1
ATOM 695 C CA . TRP A 1 84 ? 12.646 6.830 12.560 1.00 5.39 1129 TRP A CA 1
ATOM 696 C C . TRP A 1 84 ? 11.369 6.483 11.798 1.00 5.58 1129 TRP A C 1
ATOM 697 O O . TRP A 1 84 ? 10.799 5.410 12.008 1.00 6.24 1129 TRP A O 1
ATOM 708 N N . LEU A 1 85 ? 10.920 7.381 10.925 1.00 5.74 1130 LEU A N 1
ATOM 709 C CA . LEU A 1 85 ? 9.728 7.123 10.126 1.00 6.24 1130 LEU A CA 1
ATOM 710 C C . LEU A 1 85 ? 9.990 6.028 9.103 1.00 5.86 1130 LEU A C 1
ATOM 711 O O . LEU A 1 85 ? 9.227 5.055 9.010 1.00 6.33 1130 LEU A O 1
ATOM 716 N N . TYR A 1 86 ? 11.053 6.176 8.322 1.00 5.58 1131 TYR A N 1
ATOM 717 C CA . TYR A 1 86 ? 11.248 5.303 7.180 1.00 5.70 1131 TYR A CA 1
ATOM 718 C C . TYR A 1 86 ? 11.653 3.882 7.567 1.00 5.79 1131 TYR A C 1
ATOM 719 O O . TYR A 1 86 ? 11.304 2.931 6.872 1.00 6.01 1131 TYR A O 1
ATOM 728 N N . ASN A 1 87 ? 12.378 3.754 8.668 1.00 5.99 1132 ASN A N 1
ATOM 729 C CA . ASN A 1 87 ? 12.995 2.492 9.046 1.00 6.43 1132 ASN A CA 1
ATOM 730 C C . ASN A 1 87 ? 12.275 1.833 10.201 1.00 7.07 1132 ASN A C 1
ATOM 731 O O . ASN A 1 87 ? 11.609 2.492 10.987 1.00 7.71 1132 ASN A O 1
ATOM 736 N N . ARG A 1 88 ? 12.413 0.513 10.296 1.00 7.85 1133 ARG A N 1
ATOM 737 C CA . ARG A 1 88 ? 11.765 -0.244 11.359 1.00 8.74 1133 ARG A CA 1
ATOM 738 C C . ARG A 1 88 ? 12.535 -0.102 12.661 1.00 8.52 1133 ARG A C 1
ATOM 739 O O . ARG A 1 88 ? 13.754 0.063 12.660 1.00 7.86 1133 ARG A O 1
ATOM 747 N N . LYS A 1 89 ? 11.819 -0.225 13.776 1.00 9.18 1134 LYS A N 1
ATOM 748 C CA . LYS A 1 89 ? 12.418 -0.090 15.099 1.00 10.02 1134 LYS A CA 1
ATOM 749 C C . LYS A 1 89 ? 13.561 -1.076 15.330 1.00 9.73 1134 LYS A C 1
ATOM 750 O O . LYS A 1 89 ? 14.491 -0.768 16.061 1.00 9.91 1134 LYS A O 1
ATOM 756 N N . THR A 1 90 ? 13.504 -2.252 14.707 1.00 9.55 1135 THR A N 1
ATOM 757 C CA . THR A 1 90 ? 14.546 -3.269 14.877 1.00 9.91 1135 THR A CA 1
ATOM 758 C C . THR A 1 90 ? 15.774 -3.037 13.991 1.00 8.90 1135 THR A C 1
ATOM 759 O O . THR A 1 90 ? 16.774 -3.735 14.149 1.00 9.74 1135 THR A O 1
ATOM 763 N N . SER A 1 91 ? 15.715 -2.080 13.065 1.00 7.78 1136 SER A N 1
ATOM 764 C CA . SER A 1 91 ? 16.785 -1.913 12.089 1.00 7.00 1136 SER A CA 1
ATOM 765 C C . SER A 1 91 ? 18.007 -1.207 12.661 1.00 6.67 1136 SER A C 1
ATOM 766 O O . SER A 1 91 ? 17.908 -0.422 13.615 1.00 6.47 1136 SER A O 1
ATOM 769 N N . ARG A 1 92 ? 19.148 -1.469 12.041 1.00 6.35 1137 ARG A N 1
ATOM 770 C CA . ARG A 1 92 ? 20.387 -0.821 12.436 1.00 6.36 1137 ARG A CA 1
ATOM 771 C C . ARG A 1 92 ? 20.284 0.691 12.349 1.00 5.97 1137 ARG A C 1
ATOM 772 O O . ARG A 1 92 ? 20.703 1.406 13.269 1.00 5.93 1137 ARG A O 1
ATOM 780 N N . VAL A 1 93 ? 19.752 1.195 11.242 1.00 5.98 1138 VAL A N 1
ATOM 781 C CA . VAL A 1 93 ? 19.734 2.640 11.080 1.00 6.29 1138 VAL A CA 1
ATOM 782 C C . VAL A 1 93 ? 18.816 3.302 12.117 1.00 5.91 1138 VAL A C 1
ATOM 783 O O . VAL A 1 93 ? 19.131 4.389 12.600 1.00 5.61 1138 VAL A O 1
ATOM 787 N N . TYR A 1 94 ? 17.723 2.644 12.488 1.00 5.92 1139 TYR A N 1
ATOM 788 C CA . TYR A 1 94 ? 16.844 3.185 13.521 1.00 6.15 1139 TYR A CA 1
ATOM 789 C C . TYR A 1 94 ? 17.582 3.241 14.861 1.00 6.20 1139 TYR A C 1
ATOM 790 O O . TYR A 1 94 ? 17.514 4.241 15.593 1.00 6.14 1139 TYR A O 1
ATOM 799 N N . LYS A 1 95 ? 18.286 2.168 15.196 1.00 6.59 1140 LYS A N 1
ATOM 800 C CA . LYS A 1 95 ? 19.020 2.121 16.446 1.00 7.25 1140 LYS A CA 1
ATOM 801 C C . LYS A 1 95 ? 20.155 3.152 16.454 1.00 6.43 1140 LYS A C 1
ATOM 802 O O . LYS A 1 95 ? 20.395 3.804 17.485 1.00 6.25 1140 LYS A O 1
ATOM 808 N N . TYR A 1 96 ? 20.834 3.327 15.324 1.00 6.01 1141 TYR A N 1
ATOM 809 C CA . TYR A 1 96 ? 21.875 4.351 15.239 1.00 5.87 1141 TYR A CA 1
ATOM 810 C C . TYR A 1 96 ? 21.264 5.752 15.372 1.00 5.68 1141 TYR A C 1
ATOM 811 O O . TYR A 1 96 ? 21.834 6.630 16.035 1.00 5.86 1141 TYR A O 1
ATOM 820 N N . CYS A 1 97 ? 20.114 5.962 14.735 1.00 5.56 1142 CYS A N 1
ATOM 821 C CA . CYS A 1 97 ? 19.395 7.218 14.876 1.00 5.63 1142 CYS A CA 1
ATOM 822 C C . CYS A 1 97 ? 19.133 7.514 16.350 1.00 5.61 1142 CYS A C 1
ATOM 823 O O . CYS A 1 97 ? 19.407 8.618 16.858 1.00 5.82 1142 CYS A O 1
ATOM 826 N N . SER A 1 98 ? 18.599 6.523 17.053 1.00 5.91 1143 SER A N 1
ATOM 827 C CA . SER A 1 98 ? 18.319 6.710 18.464 1.00 6.41 1143 SER A CA 1
ATOM 828 C C . SER A 1 98 ? 19.568 7.033 19.265 1.00 6.64 1143 SER A C 1
ATOM 829 O O . SER A 1 98 ? 19.535 7.916 20.116 1.00 6.51 1143 SER A O 1
ATOM 832 N N . LYS A 1 99 ? 20.660 6.333 19.003 1.00 6.96 1144 LYS A N 1
ATOM 833 C CA . LYS A 1 99 ? 21.906 6.602 19.707 1.00 7.54 1144 LYS A CA 1
ATOM 834 C C . LYS A 1 99 ? 22.380 8.033 19.467 1.00 6.76 1144 LYS A C 1
ATOM 835 O O . LYS A 1 99 ? 22.745 8.748 20.418 1.00 6.72 1144 LYS A O 1
ATOM 841 N N . LEU A 1 100 ? 22.368 8.476 18.214 1.00 6.48 1145 LEU A N 1
ATOM 842 C CA . LEU A 1 100 ? 22.738 9.862 17.928 1.00 6.28 1145 LEU A CA 1
ATOM 843 C C . LEU A 1 100 ? 21.813 10.851 18.621 1.00 5.81 1145 LEU A C 1
ATOM 844 O O . LEU A 1 100 ? 22.264 11.897 19.114 1.00 5.42 1145 LEU A O 1
ATOM 849 N N . SER A 1 101 ? 20.522 10.541 18.634 1.00 5.67 1146 SER A N 1
ATOM 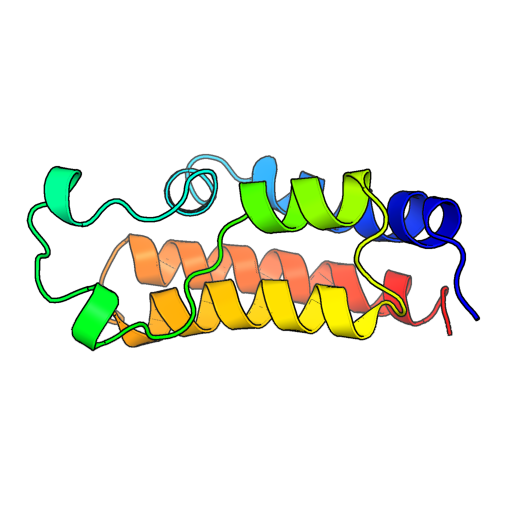850 C CA . SER A 1 101 ? 19.560 11.445 19.242 1.00 5.77 1146 SER A CA 1
ATOM 851 C C . SER A 1 101 ? 19.804 11.596 20.744 1.00 5.78 1146 SER A C 1
ATOM 852 O O . SER A 1 101 ? 19.598 12.677 21.298 1.00 5.96 1146 SER A O 1
ATOM 855 N N . GLU A 1 102 ? 20.267 10.530 21.393 1.00 5.98 1147 GLU A N 1
ATOM 856 C CA . GLU A 1 102 ? 20.617 10.600 22.814 1.00 6.61 1147 GLU A CA 1
ATOM 857 C C . GLU A 1 102 ? 21.880 11.408 23.055 1.00 6.32 1147 GLU A C 1
ATOM 858 O O . GLU A 1 102 ? 21.931 12.201 23.988 1.00 6.19 1147 GLU A O 1
ATOM 864 N N . VAL A 1 103 ? 22.885 11.243 22.206 1.00 6.09 1148 VAL A N 1
ATOM 865 C CA . VAL A 1 103 ? 24.070 12.091 22.283 1.00 6.18 1148 VAL A CA 1
ATOM 866 C C . VAL A 1 103 ? 23.640 13.556 22.166 1.00 5.74 1148 VAL A C 1
ATOM 867 O O . VAL A 1 103 ? 24.079 14.415 22.946 1.00 5.74 1148 VAL A O 1
ATOM 871 N N . PHE A 1 104 ? 22.762 13.841 21.202 1.00 5.44 1149 PHE A N 1
ATOM 872 C CA . PHE A 1 104 ? 22.302 15.212 20.991 1.00 5.51 1149 PHE A CA 1
ATOM 873 C C . PHE A 1 104 ? 21.525 15.725 22.207 1.00 5.89 1149 PHE A C 1
ATOM 874 O O . PHE A 1 104 ? 21.763 16.843 22.692 1.00 6.00 1149 PHE A O 1
ATOM 882 N N . GLU A 1 105 ? 20.587 14.920 22.688 1.00 6.67 1150 GLU A N 1
ATOM 883 C CA . GLU A 1 105 ? 19.772 15.303 23.827 1.00 7.70 1150 GLU A CA 1
ATOM 884 C C . GLU A 1 105 ? 20.618 15.701 25.015 1.00 7.90 1150 GLU A C 1
ATOM 885 O O . GLU A 1 105 ? 20.312 16.677 25.712 1.00 9.42 1150 GLU A O 1
ATOM 891 N N . GLN A 1 106 ? 21.673 14.944 25.266 1.00 7.69 1151 GLN A N 1
ATOM 892 C CA . GLN A 1 106 ? 22.489 15.194 26.441 1.00 7.80 1151 GLN A CA 1
ATOM 893 C C . GLN A 1 106 ? 23.331 16.434 26.322 1.00 7.50 1151 GLN A C 1
ATOM 894 O O . GLN A 1 106 ? 23.578 17.107 27.328 1.00 9.07 1151 GLN A O 1
ATOM 900 N N . GLU A 1 107 ? 23.762 16.768 25.110 1.00 6.80 1152 GLU A N 1
ATOM 901 C CA . GLU A 1 107 ? 24.659 17.908 24.943 1.00 6.66 1152 GLU A CA 1
ATOM 902 C C . GLU A 1 107 ? 23.940 19.236 24.682 1.00 6.55 1152 GLU A C 1
ATOM 903 O O . GLU A 1 107 ? 24.534 20.293 24.885 1.00 6.60 1152 GLU A O 1
ATOM 909 N N . ILE A 1 108 ? 22.702 19.207 24.202 1.00 6.71 1153 ILE A N 1
ATOM 910 C CA . ILE A 1 108 ? 22.151 20.422 23.606 1.00 6.97 1153 ILE A CA 1
ATOM 911 C C . ILE A 1 108 ? 21.694 21.467 24.640 1.00 7.58 1153 ILE A C 1
ATOM 912 O O . ILE A 1 108 ? 21.854 22.662 24.408 1.00 7.80 1153 ILE A O 1
ATOM 917 N N . ASP A 1 109 ? 21.155 21.058 25.785 1.00 8.77 1154 ASP A N 1
ATOM 918 C CA . ASP A 1 109 ? 20.580 22.080 26.680 1.00 10.05 1154 ASP A CA 1
ATOM 919 C C . ASP A 1 109 ? 21.572 23.030 27.321 1.00 9.91 1154 ASP A C 1
ATOM 920 O O . ASP A 1 109 ? 21.295 24.222 27.369 1.00 10.28 1154 ASP A O 1
ATOM 925 N N . PRO A 1 110 ? 22.735 22.535 27.783 1.00 10.02 1155 PRO A N 1
ATOM 926 C CA . PRO A 1 110 ? 23.680 23.514 28.319 1.00 10.20 1155 PRO A CA 1
ATOM 927 C C . PRO A 1 110 ? 24.064 24.555 27.273 1.00 9.95 1155 PRO A C 1
ATOM 928 O O . PRO A 1 110 ? 24.255 25.726 27.606 1.00 10.52 1155 PRO A O 1
ATOM 932 N N . VAL A 1 111 ? 24.123 24.145 26.007 1.00 9.66 1156 VAL A N 1
ATOM 933 C CA . VAL A 1 111 ? 24.465 25.062 24.930 1.00 9.66 1156 VAL A CA 1
ATOM 934 C C . VAL A 1 111 ? 23.321 26.048 24.674 1.00 9.78 1156 VAL A C 1
ATOM 935 O O . VAL A 1 111 ? 23.541 27.25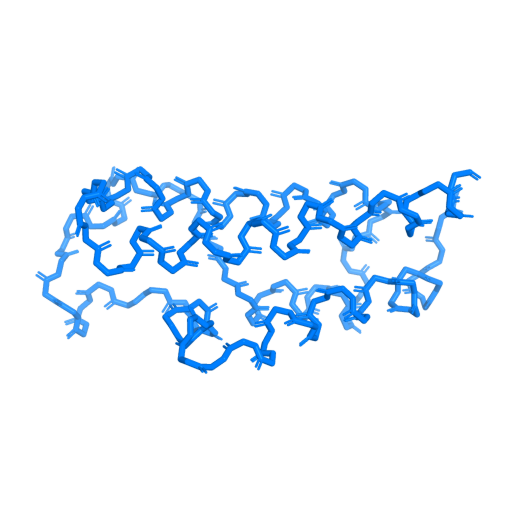6 24.580 1.00 10.52 1156 VAL A O 1
ATOM 939 N N . MET A 1 112 ? 22.099 25.540 24.592 1.00 9.80 1157 MET A N 1
ATOM 940 C CA . MET A 1 112 ? 20.947 26.415 24.362 1.00 10.22 1157 MET A CA 1
ATOM 941 C C . MET A 1 112 ? 20.739 27.392 25.520 1.00 11.64 1157 MET A C 1
ATOM 942 O O . MET A 1 112 ? 20.404 28.563 25.303 1.00 12.55 1157 MET A O 1
ATOM 947 N N . GLN A 1 113 ? 20.965 26.921 26.744 1.00 13.29 1158 GLN A N 1
ATOM 948 C CA . GLN A 1 113 ? 20.815 27.775 27.923 1.00 15.27 1158 GLN A CA 1
ATOM 949 C C . GLN A 1 113 ? 21.817 28.925 27.911 1.00 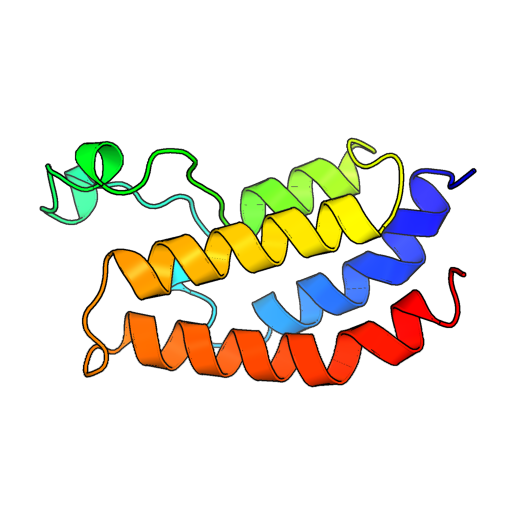16.04 1158 GLN A C 1
ATOM 950 O O . GLN A 1 113 ? 21.491 30.037 28.337 1.00 16.67 1158 GLN A O 1
ATOM 956 N N . SER A 1 114 ? 23.021 28.661 27.408 1.00 16.32 1159 SER A N 1
ATOM 957 C CA A SER A 1 114 ? 24.061 29.682 27.322 0.50 16.85 1159 SER A CA 1
A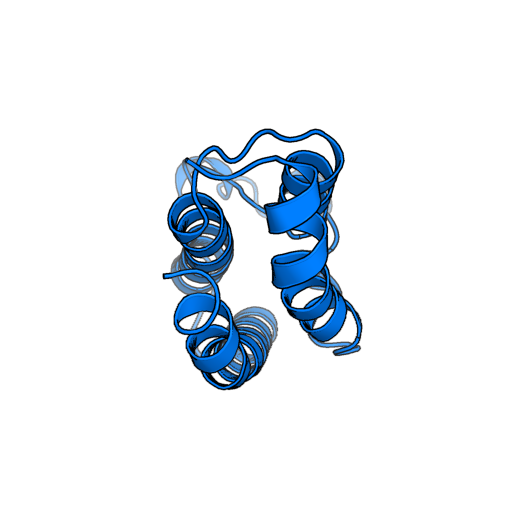TOM 958 C CA B SER A 1 114 ? 24.065 29.676 27.316 0.50 16.84 1159 SER A CA 1
ATOM 959 C C . SER A 1 114 ? 23.729 30.727 26.261 1.00 16.99 1159 SER A C 1
ATOM 960 O O . SER A 1 114 ? 24.029 31.907 26.436 1.00 18.21 1159 SER A O 1
ATOM 965 N N . LEU A 1 115 ? 23.111 30.295 25.162 1.00 17.00 1160 LEU A N 1
ATOM 966 C CA . LEU A 1 115 ? 22.724 31.211 24.088 1.00 16.72 1160 LEU A CA 1
ATOM 967 C C . LEU A 1 115 ? 21.533 32.082 24.474 1.00 18.00 1160 LEU A C 1
ATOM 968 O O . LEU A 1 115 ? 21.446 33.234 24.044 1.00 18.72 1160 LEU A O 1
ATOM 973 N N . GLY A 1 116 ? 20.620 31.533 25.275 1.00 19.18 1161 GLY A N 1
ATOM 974 C CA . GLY A 1 116 ? 19.415 32.250 25.692 1.00 20.37 1161 GLY A CA 1
ATOM 975 C C . GLY A 1 116 ? 19.672 33.225 26.825 1.00 21.53 1161 GLY A C 1
ATOM 976 O O . GLY A 1 116 ? 20.360 34.233 26.652 1.00 23.83 1161 GLY A O 1
#

Organism: Homo sapiens (NCBI:txid9606)

Foldseek 3Di:
DADLVNLCVLCVVLLVVLVPDPPLQVVQADWDDCVVVVNVCLCVFLVDTAGSPNLNVCSVVVVDPANVVSVVRLVSNLVSQCRPDDCPDSNNVSSVVSVVSSVVPPVVSNVVVD

GO terms:
  GO:0061733 protein-lysine-acetyltransferase activity (F, IDA)
  GO:0005515 protein binding (F, IDA)
  GO:0000785 chromatin (C, IDA)
  GO:0005737 cytoplasm (C, IDA)
  GO:0005829 cytosol (C, IDA)
  GO:0042307 positive regulation of protein import into nucleus (P, IDA)
  GO:0003713 transcription coactivator activity (F, IDA)
  GO:0016407 acetyltransferase activity (F, IDA)
  GO:0045944 positive regulation of transcription by RNA polymerase II (P, IDA)
  GO:0010507 negative regulation of autophagy (P, IDA)
  GO:2000330 positive regulation of T-helper 17 cell lineage commitment (P, IDA)
  GO:0031669 cellular response to nutrient levels (P, IDA)
  GO:0046427 positive regulation of receptor signaling pathway via JAK-STAT (P, IDA)
  GO:0000122 negative regulation of transcription by RNA polymerase II (P, IDA)
  GO:0045815 transcription initiation-coupled chromatin remodeling (P, IDA)
  GO:0010976 positive regulation of neuron projection development (P, IDA)
  GO:0010484 histone H3 acetyltransferase activity (F, IDA)
  GO:0031333 negative regulation of protein-containing complex assembly (P, IDA)
  GO:0007249 canonical NF-kappaB signal transduction (P, IDA)
  GO:0003713 transcription coactivator activity (F, TAS)

Radius of gyration: 14.33 Å; Cα contacts (8 Å, |Δi|>4): 119; chains: 1; bounding box: 25×42×34 Å

Solvent-accessible surface area: 7010 Å² total; per-residue (Å²): 207,57,136,64,80,79,3,55,116,24,0,30,79,3,0,44,27,0,38,179,52,95,62,19,0,82,59,12,76,128,87,49,60,16,173,148,114,60,44,122,62,11,109,95,76,2,164,57,63,33,5,0,43,48,0,82,156,49,4,55,63,28,90,9,120,60,5,137,62,0,21,96,14,0,80,54,3,0,75,14,11,57,114,52,39,197,160,108,33,171,36,42,115,34,0,38,101,0,5,97,36,2,81,140,39,11,71,85,32,14,144,89,34,96

Nearest PDB structures (foldseek):
  5bt3-assembly1_A  TM=1.009E+00  e=4.910E-19  Homo sapiens
  8fxe-assembly1_A  TM=1.002E+00  e=1.233E-18  Homo sapiens
  6yil-assembly1_A  TM=9.974E-01  e=2.069E-18  Homo sapiens
  5w0f-assembly1_A  TM=1.001E+00  e=1.954E-18  Homo sapiens
  5ktx-assembly1_A  TM=1.002E+00  e=2.922E-18  Homo sapiens

CATH classification: 1.20.920.10

InterPro domains:
  IPR000197 Zinc finger, TAZ-type [PF02135] (338-414)
  IPR000197 Zinc finger, TAZ-type [PF02135] (1735-1806)
  IPR000197 Zinc finger, TAZ-type [PS50134] (331-417)
  IPR000197 Zinc finger, TAZ-type [PS50134] (1728-1809)
  IPR000197 Zinc finger, TAZ-type [SM00551] (332-417)
  IPR000197 Zinc finger, TAZ-type [SM00551] (1729-1807)
  IPR000433 Zinc finger, ZZ-type [PF00569] (1665-1705)
  IPR000433 Zinc finger, ZZ-type [PS01357] (1670-1695)
  IPR000433 Zinc finger, ZZ-type [PS50135] (1665-1713)
  IPR000433 Zinc finger, ZZ-type [SM00291] (1664-1705)
  IPR001487 Bromodomain [PF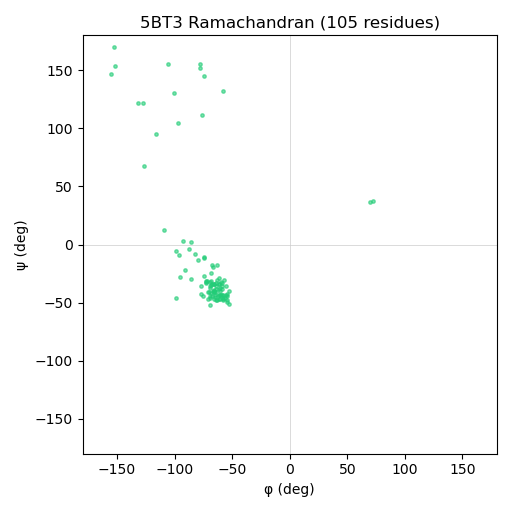00439] (1068-1143)
  IPR001487 Bromodomain [PR00503] (1070-1083)
  IPR001487 Bromodomain [PR00503] (1086-1102)
  IPR001487 Bromodomain [PR00503] (1102-1120)
  IPR001487 Bromodomain [PR00503] (1120-1139)
  IPR001487 Bromodomain [PS50014] (1067-1139)
  IPR001487 Bromodomain [SM00297] (1048-1158)
  IPR003101 Coactivator CBP, KIX domain [PF02172] (567-646)
  IPR003101 Coactivator CBP, KIX domain [PS50952] (566-645)
  IPR009110 Nuclear receptor coactivator, interlocking [SSF69125] (2043-2098)

Secondary structure (DSSP, 8-state):
---HHHHHHHHHHHHHHHHTSTTTTGGGSS---HHHHT-TTHHHH-SS---HHHHHHHHHTT--SSHHHHHHHHHHHHHHHHHHS-TTSHHHHHHHHHHHHHHHHHHHHHHHH-